Protein AF-A0A6J3M4E2-F1 (afdb_monomer_lite)

Secondary structure (DSSP, 8-state):
-------------------------------------HHHHHHHHHHHHHHHHHHHHHHHHHHHHHHHHHHHHHH-B-TTSPBPPTTS-HHHHHHHHHHHHHHHHHHHHHHHHHHHHHHHHHHHHHHHHHHHHTS-HHHHHHHTT--TT-

Structure (mmCIF, N/CA/C/O backbone):
data_AF-A0A6J3M4E2-F1
#
_entry.id   AF-A0A6J3M4E2-F1
#
loop_
_atom_site.group_PDB
_atom_site.id
_atom_site.type_symbol
_atom_site.label_atom_id
_atom_site.label_alt_id
_atom_site.label_comp_id
_atom_site.label_asym_id
_atom_site.label_entity_id
_atom_site.label_seq_id
_atom_site.pdbx_PDB_ins_code
_atom_site.Cartn_x
_atom_site.Cartn_y
_atom_site.Cartn_z
_atom_site.occupancy
_atom_site.B_iso_or_equiv
_atom_site.auth_seq_id
_atom_site.auth_comp_id
_atom_site.auth_asym_id
_atom_site.auth_atom_id
_atom_site.pdbx_PDB_model_num
ATOM 1 N N . MET A 1 1 ? -20.334 51.808 -8.026 1.00 41.56 1 MET A N 1
ATOM 2 C CA . MET A 1 1 ? -18.990 51.992 -7.444 1.00 41.56 1 MET A CA 1
ATOM 3 C C . MET A 1 1 ? -18.159 50.804 -7.913 1.00 41.56 1 MET A C 1
ATOM 5 O O . MET A 1 1 ? -18.433 49.706 -7.464 1.00 41.56 1 MET A O 1
ATOM 9 N N . LEU A 1 2 ? -17.269 51.063 -8.882 1.00 43.59 2 LEU A N 1
ATOM 10 C CA . LEU A 1 2 ? -16.216 50.220 -9.482 1.00 43.59 2 LEU A CA 1
ATOM 11 C C . LEU A 1 2 ? -16.585 48.868 -10.144 1.00 43.59 2 LEU A C 1
ATOM 13 O O . LEU A 1 2 ? -16.688 47.842 -9.484 1.00 43.59 2 LEU A O 1
ATOM 17 N N . ASP A 1 3 ? -16.610 48.880 -11.480 1.00 41.81 3 ASP A N 1
ATOM 18 C CA . ASP A 1 3 ? -16.122 47.797 -12.359 1.00 41.81 3 ASP A CA 1
ATOM 19 C C . ASP A 1 3 ? -14.574 47.899 -12.499 1.00 41.81 3 ASP A C 1
ATOM 21 O O . ASP A 1 3 ? -14.003 48.897 -12.045 1.00 41.81 3 ASP A O 1
ATOM 25 N N . PRO A 1 4 ? -13.863 47.080 -13.308 1.00 53.81 4 PRO A N 1
ATOM 26 C CA . PRO A 1 4 ? -13.865 45.622 -13.514 1.00 53.81 4 PRO A CA 1
ATOM 27 C C . PRO A 1 4 ? -12.416 45.049 -13.483 1.00 53.81 4 PRO A C 1
ATOM 29 O O . PRO A 1 4 ? -11.435 45.793 -13.505 1.00 53.81 4 PRO A O 1
ATOM 32 N N . LYS A 1 5 ? -12.223 43.721 -13.549 1.00 39.31 5 LYS A N 1
ATOM 33 C CA . LYS A 1 5 ? -10.955 43.163 -14.068 1.00 39.31 5 LYS A CA 1
ATOM 34 C C . LYS A 1 5 ? -11.198 42.109 -15.142 1.00 39.31 5 LYS A C 1
ATOM 36 O O . LYS A 1 5 ? -11.314 40.917 -14.891 1.00 39.31 5 LYS A O 1
ATOM 41 N N . THR A 1 6 ? -11.270 42.655 -16.346 1.00 45.47 6 THR A N 1
ATOM 42 C CA . THR A 1 6 ? -11.002 42.109 -17.673 1.00 45.47 6 THR A CA 1
ATOM 43 C C . THR A 1 6 ? -9.962 40.983 -17.701 1.00 45.47 6 THR A C 1
ATOM 45 O O . THR A 1 6 ? -8.826 41.165 -17.263 1.00 45.47 6 THR A O 1
ATOM 48 N N . ILE A 1 7 ? -10.329 39.861 -18.320 1.00 48.69 7 ILE A N 1
ATOM 49 C CA . ILE A 1 7 ? -9.411 38.870 -18.895 1.00 48.69 7 ILE A CA 1
ATOM 50 C C . ILE A 1 7 ? -9.559 39.000 -20.417 1.00 48.69 7 ILE A C 1
ATOM 52 O O . ILE A 1 7 ? -10.684 38.843 -20.897 1.00 48.69 7 ILE A O 1
ATOM 56 N N . PRO A 1 8 ? -8.505 39.296 -21.199 1.00 43.22 8 PRO A N 1
ATOM 57 C CA . PRO A 1 8 ? -8.625 39.315 -22.647 1.00 43.22 8 PRO A CA 1
ATOM 58 C C . PRO A 1 8 ? -8.382 37.933 -23.262 1.00 43.22 8 PRO A C 1
ATOM 60 O O . PRO A 1 8 ? -7.448 37.209 -22.916 1.00 43.22 8 PRO A O 1
ATOM 63 N N . GLN A 1 9 ? -9.258 37.630 -24.212 1.00 33.41 9 GLN A N 1
ATOM 64 C CA . GLN A 1 9 ? -9.251 36.533 -25.169 1.00 33.41 9 GLN A CA 1
ATOM 65 C C . GLN A 1 9 ? -8.242 36.790 -26.309 1.00 33.41 9 GLN A C 1
ATOM 67 O O . GLN A 1 9 ? -8.112 37.918 -26.765 1.00 33.41 9 GLN A O 1
ATOM 72 N N . ALA A 1 10 ? -7.602 35.704 -26.755 1.00 35.94 10 ALA A N 1
ATOM 73 C CA . ALA A 1 10 ? -7.262 35.267 -28.122 1.00 35.94 10 ALA A CA 1
ATOM 74 C C . ALA A 1 10 ? -6.898 36.243 -29.277 1.00 35.94 10 ALA A C 1
ATOM 76 O O . ALA A 1 10 ? -7.522 37.275 -29.492 1.00 35.94 10 ALA A O 1
ATOM 77 N N . SER A 1 11 ? -6.072 35.680 -30.181 1.00 36.16 11 SER A N 1
ATOM 78 C CA . SER A 1 11 ? -5.858 36.018 -31.611 1.00 36.16 11 SER A CA 1
ATOM 79 C C . SER A 1 11 ? -4.772 37.054 -31.917 1.00 36.16 11 SER A C 1
ATOM 81 O O . SER A 1 11 ? -4.525 37.936 -31.115 1.00 36.16 11 SER A O 1
ATOM 83 N N . GLN A 1 12 ? -4.100 37.101 -33.068 1.00 36.47 12 GLN A N 1
ATOM 84 C CA . GLN A 1 12 ? -3.796 36.227 -34.213 1.00 36.47 12 GLN A CA 1
ATOM 85 C C . GLN A 1 12 ? -2.656 36.955 -34.973 1.00 36.47 12 GLN A C 1
ATOM 87 O O . GLN A 1 12 ? -2.295 38.080 -34.637 1.00 36.47 12 GLN A O 1
ATOM 92 N N . ALA A 1 13 ? -2.081 36.300 -35.979 1.00 40.66 13 ALA A N 1
ATOM 93 C CA . ALA A 1 13 ? -0.975 36.756 -36.821 1.00 40.66 13 ALA A CA 1
ATOM 94 C C . ALA A 1 13 ? -1.187 38.102 -37.556 1.00 40.66 13 ALA A C 1
ATOM 96 O O . ALA A 1 13 ? -2.306 38.438 -37.932 1.00 40.66 13 ALA A O 1
ATOM 97 N N . THR A 1 14 ? -0.091 38.813 -37.870 1.00 35.53 14 THR A N 1
ATOM 98 C CA . THR A 1 14 ? 0.024 39.821 -38.960 1.00 35.53 14 THR A CA 1
ATOM 99 C C . THR A 1 14 ? 1.527 40.021 -39.260 1.00 35.53 14 THR A C 1
ATOM 101 O O . THR A 1 14 ? 2.269 40.447 -38.385 1.00 35.53 14 THR A O 1
ATOM 104 N N . THR A 1 15 ? 2.122 39.389 -40.278 1.00 34.84 15 THR A N 1
ATOM 105 C CA . THR A 1 15 ? 2.388 39.869 -41.659 1.00 34.84 15 THR A CA 1
ATOM 106 C C . THR A 1 15 ? 2.866 41.324 -41.833 1.00 34.84 15 THR A C 1
ATOM 108 O O . THR A 1 15 ? 2.083 42.251 -41.692 1.00 34.84 15 THR A O 1
ATOM 111 N N . ALA A 1 16 ? 4.138 41.441 -42.248 1.00 42.47 16 ALA A N 1
ATOM 112 C CA . ALA A 1 16 ? 4.734 42.293 -43.296 1.00 42.47 16 ALA A CA 1
ATOM 113 C C . ALA A 1 16 ? 4.442 43.812 -43.392 1.00 42.47 16 ALA A C 1
ATOM 115 O O . ALA A 1 16 ? 3.319 44.224 -43.648 1.00 42.47 16 ALA A O 1
ATOM 116 N N . SER A 1 17 ? 5.523 44.610 -43.388 1.00 36.16 17 SER A N 1
ATOM 117 C CA . SER A 1 17 ? 5.737 45.807 -44.237 1.00 36.16 17 SER A CA 1
ATOM 118 C C . SER A 1 17 ? 7.217 46.233 -44.092 1.00 36.16 17 SER A C 1
ATOM 120 O O . SER A 1 17 ? 7.650 46.521 -42.982 1.00 36.16 17 SER A O 1
ATOM 122 N N . ALA A 1 18 ? 8.115 45.955 -45.043 1.00 38.25 18 ALA A N 1
ATOM 123 C CA . ALA A 1 18 ? 8.397 46.693 -46.284 1.00 38.25 18 ALA A CA 1
ATOM 124 C C . ALA A 1 18 ? 9.014 48.091 -46.062 1.00 38.25 18 ALA A C 1
ATOM 126 O O . ALA A 1 18 ? 8.282 49.024 -45.760 1.00 38.25 18 ALA A O 1
ATOM 127 N N . THR A 1 19 ? 10.328 48.219 -46.315 1.00 37.00 19 THR A N 1
ATOM 128 C CA . THR A 1 19 ? 10.970 49.445 -46.834 1.00 37.00 19 THR A CA 1
ATOM 129 C C . THR A 1 19 ? 12.214 49.064 -47.650 1.00 37.00 19 THR A C 1
ATOM 131 O O . THR A 1 19 ? 13.228 48.643 -47.099 1.00 37.00 19 THR A O 1
ATOM 134 N N . GLU A 1 20 ? 12.111 49.217 -48.968 1.00 38.38 20 GLU A N 1
ATOM 135 C CA . GLU A 1 20 ? 13.214 49.365 -49.931 1.00 38.38 20 GLU A CA 1
ATOM 136 C C . GLU A 1 20 ? 13.564 50.869 -50.027 1.00 38.38 20 GLU A C 1
ATOM 138 O O . GLU A 1 20 ? 12.680 51.697 -49.779 1.00 38.38 20 GLU A O 1
ATOM 143 N N . PRO A 1 21 ? 14.810 51.263 -50.359 1.00 45.91 21 PRO A N 1
ATOM 144 C CA . PRO A 1 21 ? 15.039 51.757 -51.723 1.00 45.91 21 PRO A CA 1
ATOM 145 C C . PRO A 1 21 ? 16.414 51.399 -52.338 1.00 45.91 21 PRO A C 1
ATOM 147 O O . PRO A 1 21 ? 17.462 51.542 -51.716 1.00 45.91 21 PRO A O 1
ATOM 150 N N . GLN A 1 22 ? 16.341 50.970 -53.603 1.00 41.31 22 GLN A N 1
ATOM 151 C CA . GLN A 1 22 ? 17.253 51.106 -54.754 1.00 41.31 22 GLN A CA 1
ATOM 152 C C . GLN A 1 22 ? 18.619 51.817 -54.593 1.00 41.31 22 GLN A C 1
ATOM 154 O O . GLN A 1 22 ? 18.674 52.954 -54.135 1.00 41.31 22 GLN A O 1
ATOM 159 N N . ALA A 1 23 ? 19.675 51.254 -55.206 1.00 35.16 23 ALA A N 1
ATOM 160 C CA . ALA A 1 23 ? 20.325 51.803 -56.418 1.00 35.16 23 ALA A CA 1
ATOM 161 C C . ALA A 1 23 ? 21.538 50.958 -56.878 1.00 35.16 23 ALA A C 1
ATOM 163 O O . ALA A 1 23 ? 22.227 50.330 -56.081 1.00 35.16 23 ALA A O 1
ATOM 164 N N . ARG A 1 24 ? 21.741 50.947 -58.199 1.00 40.12 24 ARG A N 1
ATOM 165 C CA . ARG A 1 24 ? 22.729 50.212 -59.011 1.00 40.12 24 ARG A CA 1
ATOM 166 C C . ARG A 1 24 ? 24.132 50.839 -58.940 1.00 40.12 24 ARG A C 1
ATOM 168 O O . ARG A 1 24 ? 24.213 52.049 -58.776 1.00 40.12 24 ARG A O 1
ATOM 175 N N . ASP A 1 25 ? 25.200 50.059 -59.132 1.00 36.94 25 ASP A N 1
ATOM 176 C CA . ASP A 1 25 ? 25.996 50.042 -60.381 1.00 36.94 25 ASP A CA 1
ATOM 177 C C . ASP A 1 25 ? 27.273 49.184 -60.277 1.00 36.94 25 ASP A C 1
ATOM 179 O O . ASP A 1 25 ? 27.808 48.917 -59.202 1.00 36.94 25 ASP A O 1
ATOM 183 N N . ASP A 1 26 ? 27.690 48.732 -61.457 1.00 40.22 26 ASP A N 1
ATOM 184 C CA . ASP A 1 26 ? 28.793 47.846 -61.825 1.00 40.22 26 ASP A CA 1
ATOM 185 C C . ASP A 1 26 ? 30.185 48.220 -61.274 1.00 40.22 26 ASP A C 1
ATOM 187 O O . ASP A 1 26 ? 30.540 49.395 -61.276 1.00 40.22 26 ASP A O 1
ATOM 191 N N . ASN A 1 27 ? 31.040 47.224 -60.963 1.00 45.34 27 ASN A N 1
ATOM 192 C CA . ASN A 1 27 ? 32.381 47.126 -61.579 1.00 45.34 27 ASN A CA 1
ATOM 193 C C . ASN A 1 27 ? 33.150 45.817 -61.264 1.00 45.34 27 ASN A C 1
ATOM 195 O O . ASN A 1 27 ? 33.466 45.510 -60.119 1.00 45.34 27 ASN A O 1
ATOM 199 N N . VAL A 1 28 ? 33.462 45.097 -62.344 1.00 41.41 28 VAL A N 1
ATOM 200 C CA . VAL A 1 28 ? 34.683 44.348 -62.714 1.00 41.41 28 VAL A CA 1
ATOM 201 C C . VAL A 1 28 ? 35.643 43.817 -61.627 1.00 41.41 28 VAL A C 1
ATOM 203 O O . VAL A 1 28 ? 36.336 44.554 -60.937 1.00 41.41 28 VAL A O 1
ATOM 206 N N . ALA A 1 29 ? 35.753 42.482 -61.648 1.00 47.44 29 ALA A N 1
ATOM 207 C CA . ALA A 1 29 ? 36.927 41.612 -61.502 1.00 47.44 29 ALA A CA 1
ATOM 208 C C . ALA A 1 29 ? 38.189 42.134 -60.789 1.00 47.44 29 ALA A C 1
ATOM 210 O O . ALA A 1 29 ? 38.871 43.027 -61.281 1.00 47.44 29 ALA A O 1
ATOM 211 N N . SER A 1 30 ? 38.634 41.391 -59.772 1.00 39.12 30 SER A N 1
ATOM 212 C CA . SER A 1 30 ? 40.049 41.036 -59.596 1.00 39.12 30 SER A CA 1
ATOM 213 C C . SER A 1 30 ? 40.174 39.758 -58.767 1.00 39.12 30 SER A C 1
ATOM 215 O O . SER A 1 30 ? 39.674 39.658 -57.651 1.00 39.12 30 SER A O 1
ATOM 217 N N . ASP A 1 31 ? 40.849 38.795 -59.372 1.00 48.91 31 ASP A N 1
ATOM 218 C CA . ASP A 1 31 ? 41.469 37.603 -58.808 1.00 48.91 31 ASP A CA 1
ATOM 219 C C . ASP A 1 31 ? 42.137 37.845 -57.435 1.00 48.91 31 ASP A C 1
ATOM 221 O O . ASP A 1 31 ? 42.892 38.801 -57.267 1.00 48.91 31 ASP A O 1
ATOM 225 N N . THR A 1 32 ? 41.880 36.976 -56.453 1.00 51.47 32 THR A N 1
ATOM 226 C CA . THR A 1 32 ? 42.864 36.606 -55.418 1.00 51.47 32 THR A CA 1
ATOM 227 C C . THR A 1 32 ? 42.507 35.234 -54.824 1.00 51.47 32 THR A C 1
ATOM 229 O O . THR A 1 32 ? 41.376 35.028 -54.375 1.00 51.47 32 THR A O 1
ATOM 232 N N . PRO A 1 33 ? 43.451 34.276 -54.793 1.00 53.25 33 PRO A N 1
ATOM 233 C CA . PRO A 1 33 ? 43.210 32.939 -54.279 1.00 53.25 33 PRO A CA 1
ATOM 234 C C . PRO A 1 33 ? 43.370 32.872 -52.752 1.00 53.25 33 PRO A C 1
ATOM 236 O O . PRO A 1 33 ? 44.308 33.417 -52.182 1.00 53.25 33 PRO A O 1
ATOM 239 N N . VAL A 1 34 ? 42.442 32.134 -52.132 1.00 55.53 34 VAL A N 1
ATOM 240 C CA . VAL A 1 34 ? 42.622 31.195 -51.007 1.00 55.53 34 VAL A CA 1
ATOM 241 C C . VAL A 1 34 ? 43.547 31.629 -49.863 1.00 55.53 34 VAL A C 1
ATOM 243 O O . VAL A 1 34 ? 44.764 31.579 -50.006 1.00 55.53 34 VAL A O 1
ATOM 246 N N . SER A 1 35 ? 42.972 31.865 -48.671 1.00 52.78 35 SER A N 1
ATOM 247 C CA . SER A 1 35 ? 43.568 31.508 -47.360 1.00 52.78 35 SER A CA 1
ATOM 248 C C . SER A 1 35 ? 42.586 31.727 -46.191 1.00 52.78 35 SER A C 1
ATOM 250 O O . SER A 1 35 ? 42.821 32.557 -45.316 1.00 52.78 35 SER A O 1
ATOM 252 N N . HIS A 1 36 ? 41.469 30.992 -46.133 1.00 53.03 36 HIS A N 1
ATOM 253 C CA . HIS 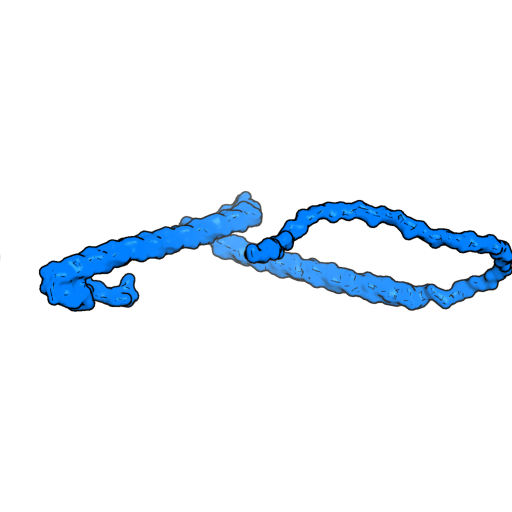A 1 36 ? 40.627 30.986 -44.924 1.00 53.03 36 HIS A CA 1
ATOM 254 C C . HIS A 1 36 ? 39.865 29.663 -44.730 1.00 53.03 36 HIS A C 1
ATOM 256 O O . HIS A 1 36 ? 38.644 29.642 -44.690 1.00 53.03 36 HIS A O 1
ATOM 262 N N . ASP A 1 37 ? 40.591 28.544 -44.610 1.00 54.50 37 ASP A N 1
ATOM 263 C CA . ASP A 1 37 ? 39.976 27.208 -44.431 1.00 54.50 37 ASP A CA 1
ATOM 264 C C . ASP A 1 37 ? 40.402 26.461 -43.151 1.00 54.50 37 ASP A C 1
ATOM 266 O O . ASP A 1 37 ? 39.868 25.409 -42.802 1.00 54.50 37 ASP A O 1
ATOM 270 N N . SER A 1 38 ? 41.350 27.001 -42.383 1.00 56.31 38 SER A N 1
ATOM 271 C CA . SER A 1 38 ? 41.918 26.297 -41.224 1.00 56.31 38 SER A CA 1
ATOM 272 C C . SER A 1 38 ? 41.127 26.476 -39.919 1.00 56.31 38 SER A C 1
ATOM 274 O O . SER A 1 38 ? 41.216 25.622 -39.037 1.00 56.31 38 SER A O 1
ATOM 276 N N . ASN A 1 39 ? 40.311 27.530 -39.779 1.00 55.97 39 ASN A N 1
ATOM 277 C CA . ASN A 1 39 ? 39.569 27.791 -38.533 1.00 55.97 39 ASN A CA 1
ATOM 278 C C . ASN A 1 39 ? 38.183 27.109 -38.500 1.00 55.97 39 ASN A C 1
ATOM 280 O O . ASN A 1 39 ? 37.753 26.585 -37.473 1.00 55.97 39 ASN A O 1
ATOM 284 N N . THR A 1 40 ? 37.507 27.034 -39.648 1.00 57.75 40 THR A N 1
ATOM 285 C CA . THR A 1 40 ? 36.241 26.304 -39.846 1.00 57.75 40 THR A CA 1
ATOM 286 C C . THR A 1 40 ? 36.434 24.791 -39.752 1.00 57.75 40 THR A C 1
ATOM 288 O O . THR A 1 40 ? 35.642 24.118 -39.091 1.00 57.75 40 THR A O 1
ATOM 291 N N . SER A 1 41 ? 37.521 24.257 -40.318 1.00 60.25 41 SER A N 1
ATOM 292 C CA . SER A 1 41 ? 37.867 22.831 -40.234 1.00 60.25 41 SER A CA 1
ATOM 293 C C . SER A 1 41 ? 38.086 22.359 -38.786 1.00 60.25 41 SER A C 1
ATOM 295 O O . SER A 1 41 ? 37.558 21.322 -38.375 1.00 60.25 41 SER A O 1
ATOM 297 N N . ASN A 1 42 ? 38.754 23.168 -37.954 1.00 62.69 42 ASN A N 1
ATOM 298 C CA . ASN A 1 42 ? 38.975 22.849 -36.539 1.00 62.69 42 ASN A CA 1
ATOM 299 C C . ASN A 1 42 ? 37.685 22.864 -35.705 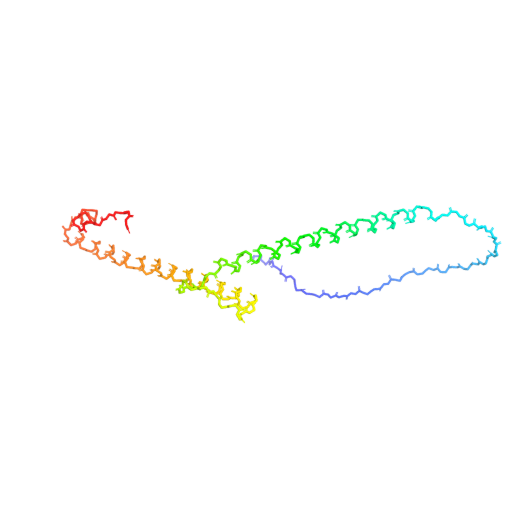1.00 62.69 42 ASN A C 1
ATOM 301 O O . ASN A 1 42 ? 37.491 21.989 -34.861 1.00 62.69 42 ASN A O 1
ATOM 305 N N . LEU A 1 43 ? 36.772 23.810 -35.950 1.00 62.81 43 LEU A N 1
ATOM 306 C CA . LEU A 1 43 ? 35.485 23.863 -35.248 1.00 62.81 43 LEU A CA 1
ATOM 307 C C . LEU A 1 43 ? 34.580 22.676 -35.625 1.00 62.81 43 LEU A C 1
ATOM 309 O O . LEU A 1 43 ? 33.910 22.099 -34.766 1.00 62.81 43 LEU A O 1
ATOM 313 N N . VAL A 1 44 ? 34.582 22.280 -36.902 1.00 71.06 44 VAL A N 1
ATOM 314 C CA . VAL A 1 44 ? 33.847 21.104 -37.397 1.00 71.06 44 VAL A CA 1
ATOM 315 C C . VAL A 1 44 ? 34.448 19.811 -36.831 1.00 71.06 44 VAL A C 1
ATOM 317 O O . VAL A 1 44 ? 33.707 18.935 -36.382 1.00 71.06 44 VAL A O 1
ATOM 320 N N . SER A 1 45 ? 35.775 19.715 -36.743 1.00 75.25 45 SER A N 1
ATOM 321 C CA . SER A 1 45 ? 36.476 18.589 -36.110 1.00 75.25 45 SER A CA 1
ATOM 322 C C . SER A 1 45 ? 36.193 18.493 -34.599 1.00 75.25 45 SER A C 1
ATOM 324 O O . SER A 1 45 ? 35.831 17.436 -34.084 1.00 75.25 45 SER A O 1
ATOM 326 N N . ALA A 1 46 ? 36.213 19.616 -33.874 1.00 79.50 46 ALA A N 1
ATOM 327 C CA . ALA A 1 46 ? 35.861 19.648 -32.452 1.00 79.50 46 ALA A CA 1
ATOM 328 C C . ALA A 1 46 ? 34.387 19.278 -32.204 1.00 79.50 46 ALA A C 1
ATOM 330 O O . ALA A 1 46 ? 34.063 18.555 -31.258 1.00 79.50 46 ALA A O 1
ATOM 331 N N . ARG A 1 47 ? 33.477 19.729 -33.078 1.00 80.56 47 ARG A N 1
ATOM 332 C CA . ARG A 1 47 ? 32.049 19.393 -33.007 1.00 80.56 47 ARG A CA 1
ATOM 333 C C . ARG A 1 47 ? 31.798 17.917 -33.302 1.00 80.56 47 ARG A C 1
ATOM 335 O O . ARG A 1 47 ? 30.995 17.302 -32.608 1.00 80.56 47 ARG A O 1
ATOM 342 N N . THR A 1 48 ? 32.483 17.336 -34.282 1.00 84.00 48 THR A N 1
ATOM 343 C CA . THR A 1 48 ? 32.374 15.900 -34.586 1.00 84.00 48 THR A CA 1
ATOM 344 C C . THR A 1 48 ? 32.958 15.043 -33.463 1.00 84.00 48 THR A C 1
ATOM 346 O O . THR A 1 48 ? 32.304 14.092 -33.043 1.00 84.00 48 THR A O 1
ATOM 349 N N . ALA A 1 49 ? 34.090 15.432 -32.868 1.00 83.25 49 ALA A N 1
ATOM 350 C CA . ALA A 1 49 ? 34.634 14.778 -31.676 1.00 83.25 49 ALA A CA 1
ATOM 351 C C . ALA A 1 49 ? 33.668 14.848 -30.476 1.00 83.25 49 ALA A C 1
ATOM 353 O O . ALA A 1 49 ? 33.432 13.849 -29.793 1.00 83.25 49 ALA A O 1
ATOM 354 N N . ALA A 1 50 ? 33.041 16.006 -30.243 1.00 85.06 50 ALA A N 1
ATOM 355 C CA . ALA A 1 50 ? 32.030 16.163 -29.199 1.00 85.06 50 ALA A CA 1
ATOM 356 C C . ALA A 1 50 ? 30.767 15.321 -29.468 1.00 85.06 50 ALA A C 1
ATOM 358 O O . ALA A 1 50 ? 30.189 14.765 -28.531 1.00 85.06 50 ALA A O 1
ATOM 359 N N . LEU A 1 51 ? 30.345 15.197 -30.731 1.00 84.88 51 LEU A N 1
ATOM 360 C CA . LEU A 1 51 ? 29.223 14.343 -31.132 1.00 84.88 51 LEU A CA 1
ATOM 361 C C . LEU A 1 51 ? 29.541 12.856 -30.947 1.00 84.88 51 LEU A C 1
ATOM 363 O O . LEU A 1 51 ? 28.705 12.134 -30.413 1.00 84.88 51 LEU A O 1
ATOM 367 N N . LEU A 1 52 ? 30.749 12.411 -31.302 1.00 88.12 52 LEU A N 1
ATOM 368 C CA . LEU A 1 52 ? 31.199 11.034 -31.073 1.00 88.12 52 LEU A CA 1
ATOM 369 C C . LEU A 1 52 ? 31.253 10.703 -29.580 1.00 88.12 52 LEU A C 1
ATOM 371 O O . LEU A 1 52 ? 30.773 9.650 -29.170 1.00 88.12 52 LEU A O 1
ATOM 375 N N . LYS A 1 53 ? 31.741 11.631 -28.748 1.00 89.88 53 LYS A N 1
ATOM 376 C CA . LYS A 1 53 ? 31.731 11.465 -27.289 1.00 89.88 53 LYS A CA 1
ATOM 377 C C . LYS A 1 53 ? 30.310 11.350 -26.734 1.00 89.88 53 LYS A C 1
ATOM 379 O O . LYS A 1 53 ? 30.053 10.503 -25.884 1.00 89.88 53 LYS A O 1
ATOM 384 N N . LYS A 1 54 ? 29.376 12.179 -27.214 1.00 89.38 54 LYS A N 1
ATOM 385 C CA . LYS A 1 54 ? 27.962 12.082 -26.819 1.00 89.38 54 LYS A CA 1
ATOM 386 C C . LYS A 1 54 ? 27.335 10.770 -27.276 1.00 89.38 54 LYS A C 1
ATOM 388 O O . LYS A 1 54 ? 26.615 10.163 -26.496 1.00 89.38 54 LYS A O 1
ATOM 393 N N . LYS A 1 55 ? 27.631 10.322 -28.498 1.00 91.94 55 LYS A N 1
A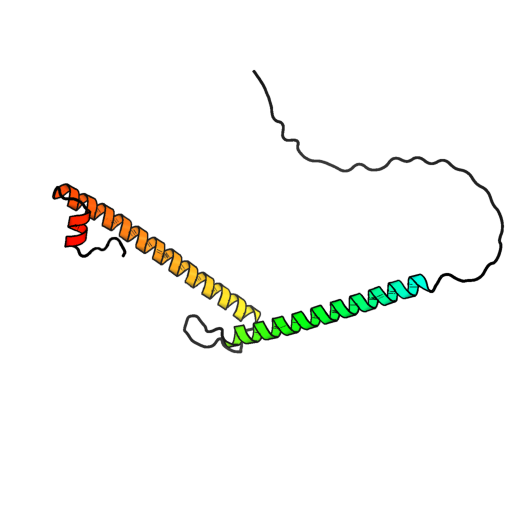TOM 394 C CA . LYS A 1 55 ? 27.164 9.034 -29.015 1.00 91.94 55 LYS A CA 1
ATOM 395 C C . LYS A 1 55 ? 27.649 7.882 -28.130 1.00 91.94 55 LYS A C 1
ATOM 397 O O . LYS A 1 55 ? 26.819 7.122 -27.651 1.00 91.94 55 LYS A O 1
ATOM 402 N N . ALA A 1 56 ? 28.944 7.840 -27.813 1.00 90.44 56 ALA A N 1
ATOM 403 C CA . ALA A 1 56 ? 29.512 6.831 -26.919 1.00 90.44 56 ALA A CA 1
ATOM 404 C C . ALA A 1 56 ? 28.879 6.866 -25.516 1.00 90.44 56 ALA A C 1
ATOM 406 O O . ALA A 1 56 ? 28.580 5.825 -24.942 1.00 90.44 56 ALA A O 1
ATOM 407 N N . MET A 1 57 ? 28.612 8.059 -24.972 1.00 91.12 57 MET A N 1
ATOM 408 C CA . MET A 1 57 ? 27.936 8.200 -23.677 1.00 91.12 57 MET A CA 1
ATOM 409 C C . MET A 1 57 ? 26.492 7.677 -23.711 1.00 91.12 57 MET A C 1
ATOM 411 O O . MET A 1 57 ? 26.034 7.082 -22.739 1.00 91.12 57 MET A O 1
ATOM 415 N N . VAL A 1 58 ? 25.761 7.911 -24.804 1.00 90.75 58 VAL A N 1
ATOM 416 C CA . VAL A 1 58 ? 24.393 7.396 -24.971 1.00 90.75 58 VAL A CA 1
ATOM 417 C C . VAL A 1 58 ? 24.407 5.877 -25.116 1.00 90.75 58 VAL A C 1
ATOM 419 O O . VAL A 1 58 ? 23.622 5.213 -24.452 1.00 90.75 58 VAL A O 1
ATOM 422 N N . GLU A 1 59 ? 25.321 5.328 -25.914 1.00 91.75 59 GLU A N 1
ATOM 423 C CA . GLU A 1 59 ? 25.490 3.877 -26.071 1.00 91.75 59 GLU A CA 1
ATOM 424 C C . GLU A 1 59 ? 25.844 3.206 -24.738 1.00 91.75 59 GLU A C 1
ATOM 426 O O . GLU A 1 59 ? 25.253 2.188 -24.388 1.00 91.75 59 GLU A O 1
ATOM 431 N N . GLN A 1 60 ? 26.727 3.819 -23.943 1.00 93.19 60 GLN A N 1
ATOM 432 C CA . GLN A 1 60 ? 27.055 3.326 -22.606 1.00 93.19 60 GLN A CA 1
ATOM 433 C C . GLN A 1 60 ? 25.832 3.335 -21.677 1.00 93.19 60 GLN A C 1
ATOM 435 O O . GLN A 1 60 ? 25.594 2.354 -20.978 1.00 93.19 60 GLN A O 1
ATOM 440 N N . LYS A 1 61 ? 25.032 4.409 -21.687 1.00 90.12 61 LYS A N 1
ATOM 441 C CA . LYS A 1 61 ? 23.804 4.482 -20.880 1.00 90.12 61 LYS A CA 1
ATOM 442 C C . LYS A 1 61 ? 22.749 3.469 -21.308 1.00 90.12 61 LYS A C 1
ATOM 444 O O . LYS A 1 61 ? 22.042 2.958 -20.449 1.00 90.12 61 LYS A O 1
ATOM 449 N N . LEU A 1 62 ? 22.625 3.196 -22.606 1.00 89.44 62 LEU A N 1
ATOM 450 C CA . LEU A 1 62 ? 21.712 2.166 -23.099 1.00 89.44 62 LEU A CA 1
ATOM 451 C C . LEU A 1 62 ? 22.127 0.788 -22.585 1.00 89.44 62 LEU A C 1
ATOM 453 O O . LEU A 1 62 ? 21.296 0.096 -22.011 1.00 89.44 62 LEU A O 1
ATOM 457 N N . ALA A 1 63 ? 23.411 0.440 -22.692 1.00 88.38 63 ALA A N 1
ATOM 458 C CA . ALA A 1 63 ? 23.915 -0.831 -22.179 1.00 88.38 63 ALA A CA 1
ATOM 459 C C . ALA A 1 63 ? 23.731 -0.968 -20.653 1.00 88.38 63 ALA A C 1
ATOM 461 O O . ALA A 1 63 ? 23.397 -2.043 -20.161 1.00 88.38 63 ALA A O 1
ATOM 462 N N . GLU A 1 64 ? 23.921 0.120 -19.900 1.00 90.50 64 GLU A N 1
ATOM 463 C CA . GLU A 1 64 ? 23.704 0.143 -18.448 1.00 90.50 64 GLU A CA 1
ATOM 464 C C . GLU A 1 64 ? 22.225 -0.054 -18.081 1.00 90.50 64 GLU A C 1
ATOM 466 O O . GLU A 1 64 ? 21.908 -0.904 -17.249 1.00 90.50 64 GLU A O 1
ATOM 471 N N . LEU A 1 65 ? 21.315 0.659 -18.754 1.00 82.81 65 LEU A N 1
ATOM 472 C CA . LEU A 1 65 ? 19.869 0.508 -18.562 1.00 82.81 65 LEU A CA 1
ATOM 473 C C . LEU A 1 65 ? 19.385 -0.897 -18.936 1.00 82.81 65 LEU A C 1
ATOM 475 O O . LEU A 1 65 ? 18.561 -1.465 -18.227 1.00 82.81 65 LEU A O 1
ATOM 479 N N . GLU A 1 66 ? 19.901 -1.478 -20.018 1.00 83.56 66 GLU A N 1
ATOM 480 C CA . GLU A 1 66 ? 19.568 -2.846 -20.429 1.00 83.56 66 GLU A CA 1
ATOM 481 C C . GLU A 1 66 ? 20.021 -3.882 -19.391 1.00 83.56 66 GLU A C 1
ATOM 483 O O . GLU A 1 66 ? 19.266 -4.804 -19.069 1.00 83.56 66 GLU A O 1
ATOM 488 N N . ALA A 1 67 ? 21.217 -3.714 -18.817 1.00 81.56 67 ALA A N 1
ATOM 489 C CA . ALA A 1 67 ? 21.719 -4.584 -17.755 1.00 81.56 67 ALA A CA 1
ATOM 490 C C . ALA A 1 67 ? 20.883 -4.468 -16.468 1.00 81.56 67 ALA A C 1
ATOM 492 O O . ALA A 1 67 ? 20.569 -5.481 -15.837 1.00 81.56 67 ALA A O 1
ATOM 493 N N . GLU A 1 68 ? 20.482 -3.249 -16.100 1.00 80.50 68 GLU A N 1
ATOM 494 C CA . GLU A 1 68 ? 19.608 -3.004 -14.951 1.00 80.50 68 GLU A CA 1
ATOM 495 C C . GLU A 1 68 ? 18.226 -3.650 -15.147 1.00 80.50 68 GLU A C 1
ATOM 497 O O . GLU A 1 68 ? 17.712 -4.321 -14.246 1.00 80.50 68 GLU A O 1
ATOM 502 N N . LEU A 1 69 ? 17.654 -3.524 -16.347 1.00 75.81 69 LEU A N 1
ATOM 503 C CA . LEU A 1 69 ? 16.361 -4.113 -16.697 1.00 75.81 69 LEU A CA 1
ATOM 504 C C . LEU A 1 69 ? 16.420 -5.649 -16.655 1.00 75.81 69 LEU A C 1
ATOM 506 O O . LEU A 1 69 ? 15.520 -6.287 -16.108 1.00 75.81 69 LEU A O 1
ATOM 510 N N . ALA A 1 70 ? 17.500 -6.255 -17.159 1.00 72.31 70 ALA A N 1
ATOM 511 C CA . ALA A 1 70 ? 17.699 -7.704 -17.113 1.00 72.31 70 ALA A CA 1
ATOM 512 C C . ALA A 1 70 ? 17.748 -8.245 -15.671 1.00 72.31 70 ALA A C 1
ATOM 514 O O . ALA A 1 70 ? 17.155 -9.287 -15.384 1.00 72.31 70 ALA A O 1
ATOM 515 N N . LEU A 1 71 ? 18.392 -7.518 -14.750 1.00 72.12 71 LEU A N 1
ATOM 516 C CA . LEU A 1 71 ? 18.436 -7.876 -13.330 1.00 72.12 71 LEU A CA 1
ATOM 517 C C . LEU A 1 71 ? 17.047 -7.767 -12.688 1.00 72.12 71 LEU A C 1
ATOM 519 O O . LEU A 1 71 ? 16.606 -8.693 -12.003 1.00 72.12 71 LEU A O 1
ATOM 523 N N . GLN A 1 72 ? 16.331 -6.665 -12.932 1.00 65.88 72 GLN A N 1
ATOM 524 C CA . GLN A 1 72 ? 14.983 -6.476 -12.388 1.00 65.88 72 GLN A CA 1
ATOM 525 C C . GLN A 1 72 ? 14.000 -7.533 -12.907 1.00 65.88 72 GLN A C 1
ATOM 527 O O . GLN A 1 72 ? 13.211 -8.062 -12.128 1.00 65.88 72 GLN A O 1
ATOM 532 N N . VAL A 1 73 ? 14.080 -7.903 -14.189 1.00 63.59 73 VAL A N 1
ATOM 533 C CA . VAL A 1 73 ? 13.247 -8.964 -14.777 1.00 63.59 73 VAL A CA 1
ATOM 534 C C . VAL A 1 73 ? 13.568 -10.335 -14.188 1.00 63.59 73 VAL A C 1
ATOM 536 O O . VAL A 1 73 ? 12.642 -11.111 -13.962 1.00 63.59 73 VAL A O 1
ATOM 539 N N . ALA A 1 74 ? 14.839 -10.636 -13.912 1.00 62.31 74 ALA A N 1
ATOM 540 C CA . ALA A 1 74 ? 15.223 -11.895 -13.273 1.00 62.31 74 ALA A CA 1
ATOM 541 C C . ALA A 1 74 ? 14.691 -12.007 -11.833 1.00 62.31 74 ALA A C 1
ATOM 543 O O . ALA A 1 74 ? 14.314 -13.089 -11.396 1.00 62.31 74 ALA A O 1
ATOM 544 N N . ASN A 1 75 ? 14.619 -10.893 -11.100 1.00 62.88 75 ASN A N 1
ATOM 545 C CA . ASN A 1 75 ? 14.117 -10.874 -9.722 1.00 62.88 75 ASN A CA 1
ATOM 546 C C . ASN A 1 75 ? 12.593 -10.703 -9.607 1.00 62.88 75 ASN A C 1
ATOM 548 O O . ASN A 1 75 ? 12.035 -10.912 -8.526 1.00 62.88 75 ASN A O 1
ATOM 552 N N . ALA A 1 76 ? 11.912 -10.315 -10.686 1.00 60.47 76 ALA A N 1
ATOM 553 C CA . ALA A 1 76 ? 10.476 -10.080 -10.680 1.00 60.47 76 ALA A CA 1
ATOM 554 C C . ALA A 1 76 ? 9.693 -11.406 -10.637 1.00 60.47 76 ALA A C 1
ATOM 556 O O . ALA A 1 76 ? 9.594 -12.142 -11.620 1.00 60.47 76 ALA A O 1
ATOM 557 N N . LYS A 1 77 ? 9.103 -11.691 -9.473 1.00 62.84 77 LYS A N 1
ATOM 558 C CA . LYS A 1 77 ? 8.173 -12.804 -9.243 1.00 62.84 77 LYS A CA 1
ATOM 559 C C . LYS A 1 77 ? 6.734 -12.341 -9.443 1.00 62.84 77 LYS A C 1
ATOM 561 O O . LYS A 1 77 ? 6.397 -11.187 -9.189 1.00 62.84 77 LYS A O 1
ATOM 566 N N . LEU A 1 78 ? 5.882 -13.259 -9.884 1.00 58.50 78 LEU A N 1
ATOM 567 C CA . LEU A 1 78 ? 4.435 -13.073 -9.920 1.00 58.50 78 LEU A CA 1
ATOM 568 C C . LEU A 1 78 ? 3.904 -12.841 -8.490 1.00 58.50 78 LEU A C 1
ATOM 570 O O . LEU A 1 78 ? 4.507 -13.333 -7.534 1.00 58.50 78 LEU A O 1
ATOM 574 N N . PRO A 1 79 ? 2.748 -12.174 -8.313 1.00 58.66 79 PRO A N 1
ATOM 575 C CA . PRO A 1 79 ? 2.110 -11.996 -7.004 1.00 58.66 79 PRO A CA 1
ATOM 576 C C . PRO A 1 79 ? 1.780 -13.330 -6.309 1.00 58.66 79 PRO A C 1
ATOM 578 O O . PRO A 1 79 ? 1.634 -13.379 -5.094 1.00 58.66 79 PRO A O 1
ATOM 581 N N . SER A 1 80 ? 1.724 -14.430 -7.066 1.00 57.56 80 SER A N 1
ATOM 582 C CA . SER A 1 80 ? 1.605 -15.809 -6.578 1.00 57.56 80 SER A CA 1
ATOM 583 C C . SER A 1 80 ? 2.924 -16.434 -6.085 1.00 57.56 80 SER A C 1
ATOM 585 O O . SER A 1 80 ? 2.934 -17.598 -5.692 1.00 57.56 80 SER A O 1
ATOM 587 N N . GLY A 1 81 ? 4.044 -15.703 -6.117 1.00 60.59 81 GLY A N 1
ATOM 588 C CA . GLY A 1 81 ? 5.372 -16.170 -5.698 1.00 60.59 81 GLY A CA 1
ATOM 589 C C . GLY A 1 81 ? 6.117 -17.028 -6.729 1.00 60.59 81 GLY A C 1
ATOM 590 O O . GLY A 1 81 ? 7.246 -17.439 -6.467 1.00 60.59 81 GLY A O 1
ATOM 591 N N . LEU A 1 82 ? 5.514 -17.286 -7.895 1.00 64.81 82 LEU A N 1
ATOM 592 C CA . LEU A 1 82 ? 6.126 -18.029 -9.002 1.00 64.81 82 LEU A CA 1
ATOM 593 C C . LEU A 1 82 ? 6.979 -17.127 -9.901 1.00 64.81 82 LEU A C 1
ATOM 595 O O . LEU A 1 82 ? 6.732 -15.928 -10.025 1.00 64.81 82 LEU A O 1
ATOM 599 N N . GLU A 1 83 ? 7.965 -17.720 -10.567 1.00 61.62 83 GLU A N 1
ATOM 600 C CA . GLU A 1 83 ? 8.770 -17.022 -11.571 1.00 61.62 83 GLU A CA 1
ATOM 601 C C . GLU A 1 83 ? 7.915 -16.658 -12.794 1.00 61.62 83 GLU A C 1
ATOM 603 O O . GLU A 1 83 ? 7.038 -17.425 -13.205 1.00 61.62 83 GLU A O 1
ATOM 608 N N . MET A 1 84 ? 8.158 -15.483 -13.386 1.00 63.78 84 MET A N 1
ATOM 609 C CA . MET A 1 84 ? 7.464 -15.097 -14.616 1.00 63.78 84 MET A CA 1
ATOM 610 C C . MET A 1 84 ? 7.896 -16.002 -15.780 1.00 63.78 84 MET A C 1
ATOM 612 O O . MET A 1 84 ? 9.098 -16.184 -15.992 1.00 63.78 84 MET A O 1
ATOM 616 N N . PRO A 1 85 ? 6.954 -16.539 -16.579 1.00 68.81 85 PRO A N 1
ATOM 617 C CA . PRO A 1 85 ? 7.293 -17.431 -17.677 1.00 68.81 85 PRO A CA 1
ATOM 618 C C . PRO A 1 85 ? 8.199 -16.728 -18.695 1.00 68.81 85 PRO A C 1
ATOM 620 O O . PRO A 1 85 ? 7.982 -15.579 -19.092 1.00 68.81 85 PRO A O 1
ATOM 623 N N . SER A 1 86 ? 9.227 -17.441 -19.153 1.00 66.12 86 SER A N 1
ATOM 624 C CA . SER A 1 86 ? 10.201 -16.963 -20.142 1.00 66.12 86 SER A CA 1
ATOM 625 C C . SER A 1 86 ? 9.597 -16.708 -21.530 1.00 66.12 86 SER A C 1
ATOM 627 O O . SER A 1 86 ? 10.261 -16.117 -22.374 1.00 66.12 86 SER A O 1
ATOM 629 N N . SER A 1 87 ? 8.336 -17.091 -21.754 1.00 72.94 87 SER A N 1
ATOM 630 C CA . SER A 1 87 ? 7.581 -16.832 -22.983 1.00 72.94 87 SER A CA 1
ATOM 631 C C . SER A 1 87 ? 7.001 -15.416 -23.088 1.00 72.94 87 SER A C 1
ATOM 633 O O . SER A 1 87 ? 6.515 -15.056 -24.156 1.00 72.94 87 SER A O 1
ATOM 635 N N . TRP A 1 88 ? 6.987 -14.628 -22.007 1.00 69.38 88 TRP A N 1
ATOM 636 C CA . TRP A 1 88 ? 6.501 -13.242 -22.044 1.00 69.38 88 TRP A CA 1
ATOM 637 C C . TRP A 1 88 ? 7.571 -12.278 -22.544 1.00 69.38 88 TRP A C 1
ATOM 639 O O . TRP A 1 88 ? 8.737 -12.375 -22.147 1.00 69.38 88 TRP A O 1
ATOM 649 N N . THR A 1 89 ? 7.159 -11.312 -23.369 1.00 79.38 89 THR A N 1
ATOM 650 C CA . THR A 1 89 ? 8.047 -10.224 -23.797 1.00 79.38 89 THR A CA 1
ATOM 651 C C . THR A 1 89 ? 8.370 -9.302 -22.621 1.00 79.38 89 THR A C 1
ATOM 653 O O . THR A 1 89 ? 7.648 -9.266 -21.618 1.00 79.38 89 THR A O 1
ATOM 656 N N . THR A 1 90 ? 9.466 -8.550 -22.725 1.00 73.38 90 THR A N 1
ATOM 657 C CA . THR A 1 90 ? 9.895 -7.601 -21.687 1.00 73.38 90 THR A CA 1
ATOM 658 C C . THR A 1 90 ? 8.783 -6.602 -21.357 1.00 73.38 90 THR A C 1
ATOM 660 O O . THR A 1 90 ? 8.512 -6.354 -20.187 1.00 73.38 90 THR A O 1
ATOM 663 N N . GLU A 1 91 ? 8.051 -6.121 -22.362 1.00 77.19 91 GLU A N 1
ATOM 664 C CA . GLU A 1 91 ? 6.942 -5.176 -22.199 1.00 77.19 91 GLU A CA 1
ATOM 665 C C . GLU A 1 91 ? 5.777 -5.778 -21.403 1.00 77.19 91 GLU A C 1
ATOM 667 O O . GLU A 1 91 ? 5.207 -5.114 -20.537 1.00 77.19 91 GLU A O 1
ATOM 672 N N . GLN A 1 92 ? 5.438 -7.047 -21.653 1.00 77.62 92 GLN A N 1
ATOM 673 C CA . GLN A 1 92 ? 4.377 -7.748 -20.922 1.00 77.62 92 GLN A CA 1
ATOM 674 C C . GLN A 1 92 ? 4.757 -7.961 -19.456 1.00 77.62 92 GLN A C 1
ATOM 676 O O . GLN A 1 92 ? 3.933 -7.757 -18.565 1.00 77.62 92 GLN A O 1
ATOM 681 N N . LYS A 1 93 ? 6.021 -8.315 -19.202 1.00 75.00 93 LYS A N 1
ATOM 682 C CA . LYS A 1 93 ? 6.565 -8.448 -17.847 1.00 75.00 93 LYS A CA 1
ATOM 683 C C . LYS A 1 93 ? 6.517 -7.118 -17.102 1.00 75.00 93 LYS A C 1
ATOM 685 O O . LYS A 1 93 ? 6.036 -7.079 -15.974 1.00 75.00 93 LYS A O 1
ATOM 690 N N . THR A 1 94 ? 6.951 -6.029 -17.734 1.00 77.06 94 THR A N 1
ATOM 691 C CA . THR A 1 94 ? 6.908 -4.695 -17.126 1.00 77.06 94 THR A CA 1
ATOM 692 C C . THR A 1 94 ? 5.477 -4.261 -16.825 1.00 77.06 94 THR A C 1
ATOM 694 O O . THR A 1 94 ? 5.212 -3.865 -15.694 1.00 77.06 94 THR A O 1
ATOM 697 N N . SER A 1 95 ? 4.539 -4.390 -17.774 1.00 81.94 95 SER A N 1
ATOM 698 C CA . SER A 1 95 ? 3.127 -4.048 -17.530 1.00 81.94 95 SER A CA 1
ATOM 699 C C . SER A 1 95 ? 2.573 -4.823 -16.340 1.00 81.94 95 SER A C 1
ATOM 701 O O . SER A 1 95 ? 2.029 -4.227 -15.419 1.00 81.94 95 SER A O 1
ATOM 703 N N . HIS A 1 96 ? 2.796 -6.137 -16.303 1.00 79.25 96 HIS A N 1
ATOM 704 C CA . HIS A 1 96 ? 2.292 -6.986 -15.233 1.00 79.25 96 HIS A CA 1
ATOM 705 C C . HIS A 1 96 ? 2.902 -6.652 -13.861 1.00 79.25 96 HIS A C 1
ATOM 707 O O . HIS A 1 96 ? 2.201 -6.677 -12.851 1.00 79.25 96 HIS A O 1
ATOM 713 N N . VAL A 1 97 ? 4.196 -6.320 -13.795 1.00 80.06 97 VAL A N 1
ATOM 714 C CA . VAL A 1 97 ? 4.839 -5.875 -12.545 1.00 80.06 97 VAL A CA 1
ATOM 715 C C . VAL A 1 97 ? 4.217 -4.568 -12.053 1.00 80.06 97 VAL A C 1
ATOM 717 O O . VAL A 1 97 ? 3.909 -4.450 -10.867 1.00 80.06 97 VAL A O 1
ATOM 720 N N . ILE A 1 98 ? 3.984 -3.609 -12.952 1.00 84.88 98 ILE A N 1
ATOM 721 C CA . ILE A 1 98 ? 3.340 -2.335 -12.611 1.00 84.88 98 ILE A CA 1
ATOM 722 C C . ILE A 1 98 ? 1.893 -2.557 -12.160 1.00 84.88 98 ILE A C 1
ATOM 724 O O . ILE A 1 98 ? 1.477 -2.009 -11.140 1.00 84.88 98 ILE A O 1
ATOM 728 N N . ASP A 1 99 ? 1.140 -3.398 -12.864 1.00 86.06 99 ASP A N 1
ATOM 729 C CA . ASP A 1 99 ? -0.241 -3.729 -12.515 1.00 86.06 99 ASP A CA 1
ATOM 730 C C . ASP A 1 99 ? -0.323 -4.428 -11.155 1.00 86.06 99 ASP A C 1
ATOM 732 O O . ASP A 1 99 ? -1.150 -4.062 -10.318 1.00 86.06 99 ASP A O 1
ATOM 736 N N . SER A 1 100 ? 0.586 -5.370 -10.888 1.00 83.75 100 SER A N 1
ATOM 737 C CA . SER A 1 100 ? 0.689 -6.047 -9.595 1.00 83.75 100 SER A CA 1
ATOM 738 C C . SER A 1 100 ? 1.060 -5.081 -8.471 1.00 83.75 100 SER A C 1
ATOM 740 O O . SER A 1 100 ? 0.478 -5.161 -7.392 1.00 83.75 100 SER A O 1
ATOM 742 N N . ALA A 1 101 ? 2.003 -4.163 -8.695 1.00 84.38 101 ALA A N 1
ATOM 743 C CA . ALA A 1 101 ? 2.370 -3.156 -7.702 1.00 84.38 101 ALA A CA 1
ATOM 744 C C . ALA A 1 101 ? 1.189 -2.220 -7.398 1.00 84.38 101 ALA A C 1
ATOM 746 O O . ALA A 1 101 ? 0.889 -1.948 -6.235 1.00 84.38 101 ALA A O 1
ATOM 747 N N . ASN A 1 102 ? 0.470 -1.784 -8.436 1.00 89.06 102 ASN A N 1
ATOM 748 C CA . ASN A 1 102 ? -0.726 -0.957 -8.298 1.00 89.06 102 ASN A CA 1
ATOM 749 C C . ASN A 1 102 ? -1.854 -1.684 -7.555 1.00 89.06 102 ASN A C 1
ATOM 751 O O . ASN A 1 102 ? -2.554 -1.054 -6.764 1.00 89.06 102 ASN A O 1
ATOM 755 N N . ALA A 1 103 ? -2.038 -2.986 -7.793 1.00 89.44 103 ALA A N 1
ATOM 756 C CA . ALA A 1 103 ? -3.006 -3.801 -7.063 1.00 89.44 103 ALA A CA 1
ATOM 757 C C . ALA A 1 103 ? -2.668 -3.851 -5.565 1.00 89.44 103 ALA A C 1
ATOM 759 O O . ALA A 1 103 ? -3.506 -3.490 -4.746 1.00 89.44 103 ALA A O 1
ATOM 760 N N . THR A 1 104 ? -1.415 -4.148 -5.207 1.00 89.94 104 THR A N 1
ATOM 761 C CA . THR A 1 104 ? -0.967 -4.168 -3.803 1.00 89.94 104 THR A CA 1
ATOM 762 C C . THR A 1 104 ? -1.167 -2.822 -3.102 1.00 89.94 104 THR A C 1
ATOM 764 O O . THR A 1 104 ? -1.593 -2.772 -1.948 1.00 89.94 104 THR A O 1
ATOM 767 N N . VAL A 1 105 ? -0.881 -1.709 -3.786 1.00 91.50 105 VAL A N 1
ATOM 768 C CA . VAL A 1 105 ? -1.103 -0.365 -3.229 1.00 91.50 105 VAL A CA 1
ATOM 769 C C . VAL A 1 105 ? -2.591 -0.113 -2.985 1.00 91.50 105 VAL A C 1
ATOM 771 O O . VAL A 1 105 ? -2.952 0.401 -1.927 1.00 91.50 105 VAL A O 1
ATOM 774 N N . LYS A 1 106 ? -3.463 -0.495 -3.925 1.00 93.56 106 LYS A N 1
ATOM 775 C CA . LYS A 1 106 ? -4.919 -0.367 -3.762 1.00 93.56 106 LYS A CA 1
ATOM 776 C C . LYS A 1 106 ? -5.432 -1.196 -2.590 1.00 93.56 106 LYS A C 1
ATOM 778 O O . LYS A 1 106 ? -6.176 -0.657 -1.776 1.00 93.56 106 LYS A O 1
ATOM 783 N N . ASP A 1 107 ? -4.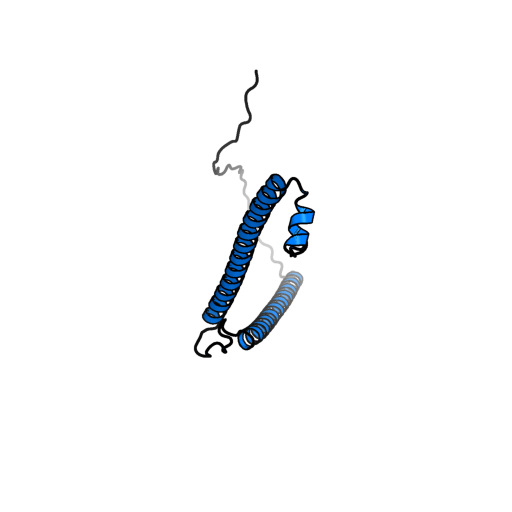982 -2.440 -2.463 1.00 93.44 107 ASP A N 1
ATOM 784 C CA . ASP A 1 107 ? -5.371 -3.322 -1.359 1.00 93.44 107 ASP A CA 1
ATOM 785 C C . ASP A 1 107 ? -4.965 -2.724 -0.005 1.00 93.44 107 ASP A C 1
ATOM 787 O O . ASP A 1 107 ? -5.744 -2.733 0.949 1.00 93.44 107 ASP A O 1
ATOM 791 N N . HIS A 1 108 ? -3.767 -2.136 0.083 1.00 94.44 108 HIS A N 1
ATOM 792 C CA . HIS A 1 108 ? -3.313 -1.477 1.307 1.00 94.44 108 HIS A CA 1
ATOM 793 C C . HIS A 1 108 ? -4.130 -0.219 1.639 1.00 94.44 108 HIS A C 1
ATOM 795 O O . HIS A 1 108 ? -4.488 -0.003 2.798 1.00 94.44 108 HIS A O 1
ATOM 801 N N . ILE A 1 109 ? -4.467 0.591 0.629 1.00 93.06 109 ILE A N 1
ATOM 802 C CA . ILE A 1 109 ? -5.340 1.764 0.785 1.00 93.06 109 ILE A CA 1
ATOM 803 C C . ILE A 1 109 ? -6.728 1.335 1.278 1.00 93.06 109 ILE A C 1
ATOM 805 O O . ILE A 1 109 ? -7.259 1.927 2.218 1.00 93.06 109 ILE A O 1
ATOM 809 N N . GLU A 1 110 ? -7.308 0.287 0.692 1.00 94.88 110 GLU A N 1
ATOM 810 C CA . GLU A 1 110 ? -8.604 -0.240 1.117 1.00 94.88 110 GLU A CA 1
ATOM 811 C C . GLU A 1 110 ? -8.551 -0.767 2.555 1.00 94.88 110 GLU A C 1
ATOM 813 O O . GLU A 1 110 ? -9.451 -0.483 3.348 1.00 94.88 110 GLU A O 1
ATOM 818 N N . LEU A 1 111 ? -7.484 -1.484 2.920 1.00 95.19 111 LEU A N 1
ATOM 819 C CA . LEU A 1 111 ? -7.306 -2.000 4.273 1.00 95.19 111 LEU A CA 1
ATOM 820 C C . LEU A 1 111 ? -7.210 -0.870 5.305 1.00 95.19 111 LEU A C 1
ATOM 822 O O . LEU A 1 111 ? -7.860 -0.951 6.346 1.00 95.19 111 LEU A O 1
ATOM 826 N N . LEU A 1 112 ? -6.469 0.201 5.004 1.00 95.38 112 LEU A N 1
ATOM 827 C CA . LEU A 1 112 ? -6.389 1.390 5.858 1.00 95.38 112 LEU A CA 1
ATOM 828 C C . LEU A 1 112 ? -7.748 2.080 6.005 1.00 95.38 112 LEU A C 1
ATOM 830 O O . LEU A 1 112 ? -8.143 2.426 7.118 1.00 95.38 112 LEU A O 1
ATOM 834 N N . HIS A 1 113 ? -8.491 2.253 4.909 1.00 95.81 113 HIS A N 1
ATOM 835 C CA . HIS A 1 113 ? -9.831 2.837 4.970 1.00 95.81 113 HIS A CA 1
ATOM 836 C C . HIS A 1 113 ? -10.799 1.975 5.778 1.00 95.81 113 HIS A C 1
ATOM 838 O O . HIS A 1 113 ? -11.545 2.506 6.598 1.00 95.81 113 HIS A O 1
ATOM 844 N N . ARG A 1 114 ? -10.769 0.652 5.586 1.00 95.00 114 ARG A N 1
ATOM 845 C CA . ARG A 1 114 ? -11.599 -0.289 6.342 1.00 95.00 114 ARG A CA 1
ATOM 846 C C . ARG A 1 114 ? -11.251 -0.264 7.827 1.00 95.00 114 ARG A C 1
ATOM 848 O O . ARG A 1 114 ? -12.161 -0.215 8.649 1.00 95.00 114 ARG A O 1
ATOM 855 N N . TYR A 1 115 ? -9.964 -0.272 8.167 1.00 94.94 115 TYR A N 1
ATOM 856 C CA . TYR A 1 115 ? -9.508 -0.179 9.551 1.00 94.94 115 TYR A CA 1
ATOM 857 C C . TYR A 1 115 ? -9.971 1.131 10.199 1.00 94.94 115 TYR A C 1
ATOM 859 O O . TYR A 1 115 ? -10.605 1.084 11.250 1.00 94.94 115 TYR A O 1
ATOM 867 N N . ASN A 1 116 ? -9.752 2.279 9.548 1.00 93.31 116 ASN A N 1
ATOM 868 C CA . ASN A 1 116 ? -10.182 3.574 10.080 1.00 93.31 116 ASN A CA 1
ATOM 869 C C . ASN A 1 116 ? -11.702 3.626 10.261 1.00 93.31 116 ASN A C 1
ATOM 871 O O . ASN A 1 116 ? -12.175 4.030 11.315 1.00 93.31 116 ASN A O 1
ATOM 875 N N . ALA A 1 117 ? -12.473 3.129 9.288 1.00 93.88 117 ALA A N 1
ATOM 876 C CA . ALA A 1 117 ? -13.928 3.084 9.395 1.00 93.88 117 ALA A CA 1
ATOM 877 C C . ALA A 1 117 ? -14.397 2.254 10.603 1.00 93.88 117 ALA A C 1
ATOM 879 O O . ALA A 1 117 ? -15.264 2.693 11.355 1.00 93.88 117 ALA A O 1
ATOM 880 N N . ILE A 1 118 ? -13.816 1.067 10.817 1.00 92.62 118 ILE A N 1
ATOM 881 C CA . ILE A 1 118 ? -14.158 0.215 11.966 1.00 92.62 118 ILE A CA 1
ATOM 882 C C . ILE A 1 118 ? -13.722 0.875 13.277 1.00 92.62 118 ILE A C 1
ATOM 884 O O . ILE A 1 118 ? -14.484 0.862 14.244 1.00 92.62 118 ILE A O 1
ATOM 888 N N . LYS A 1 119 ? -12.531 1.479 13.312 1.00 91.50 119 LYS A N 1
ATOM 889 C CA . LYS A 1 119 ? -12.009 2.188 14.482 1.00 91.50 119 LYS A CA 1
ATOM 890 C C . LYS A 1 119 ? -12.892 3.369 14.876 1.00 91.50 119 LYS A C 1
ATOM 892 O O . LYS A 1 119 ? -13.232 3.492 16.049 1.00 91.50 119 LYS A O 1
ATOM 897 N N . ASP A 1 120 ? -13.315 4.185 13.917 1.00 92.25 120 ASP A N 1
ATOM 898 C CA . ASP A 1 120 ? -14.172 5.349 14.159 1.00 92.25 120 ASP A CA 1
ATOM 899 C C . ASP A 1 120 ? -15.556 4.930 14.673 1.00 92.25 120 ASP A C 1
ATOM 901 O O . ASP A 1 120 ? -16.068 5.506 15.636 1.00 92.25 120 ASP A O 1
ATOM 905 N N . ILE A 1 121 ? -16.142 3.875 14.092 1.00 93.62 121 ILE A N 1
ATOM 906 C CA . ILE A 1 121 ? -17.403 3.295 14.578 1.00 93.62 121 ILE A CA 1
ATOM 907 C C . ILE A 1 121 ? -17.224 2.745 15.999 1.00 93.62 121 ILE A C 1
ATOM 909 O O . ILE A 1 121 ? -18.046 3.019 16.873 1.00 93.62 121 ILE A O 1
ATOM 913 N N . GLY A 1 122 ? -16.147 1.997 16.249 1.00 91.44 122 GLY A N 1
ATOM 914 C CA . GLY A 1 122 ? -15.843 1.414 17.554 1.00 91.44 122 GLY A CA 1
ATOM 915 C C . GLY A 1 122 ? -15.656 2.475 18.637 1.00 91.44 122 GLY A C 1
ATOM 916 O O . GLY A 1 122 ? -16.271 2.382 19.696 1.00 91.44 122 GLY A O 1
ATOM 917 N N . LEU A 1 123 ? -14.884 3.525 18.354 1.00 90.44 123 LEU A N 1
ATOM 918 C CA . LEU A 1 123 ? -14.692 4.661 19.258 1.00 90.44 123 LEU A CA 1
ATOM 919 C C . LEU A 1 123 ? -15.995 5.430 19.499 1.00 90.44 123 LEU A C 1
ATOM 921 O O . LEU A 1 123 ? -16.258 5.822 20.637 1.00 90.44 123 LEU A O 1
ATOM 925 N N . GLY A 1 124 ? -16.827 5.610 18.469 1.00 92.38 124 GLY A N 1
ATOM 926 C CA . GLY A 1 124 ? -18.148 6.225 18.603 1.00 92.38 124 GLY A CA 1
ATOM 927 C C . GLY A 1 124 ? -19.070 5.431 19.533 1.00 92.38 124 GLY A C 1
ATOM 928 O O . GLY A 1 124 ? -19.649 5.994 20.462 1.00 92.38 124 GLY A O 1
ATOM 929 N N . LEU A 1 125 ? -19.153 4.109 19.343 1.00 92.69 125 LEU A N 1
ATOM 930 C CA . LEU A 1 125 ? -19.926 3.216 20.214 1.00 92.69 125 LEU A CA 1
ATOM 931 C C . LEU A 1 125 ? -19.373 3.194 21.644 1.00 92.69 125 LEU A C 1
ATOM 933 O O . LEU A 1 125 ? -20.140 3.261 22.603 1.00 92.69 125 LEU A O 1
ATOM 937 N N . LEU A 1 126 ? -18.048 3.160 21.795 1.00 91.12 126 LEU A N 1
ATOM 938 C CA . LEU A 1 126 ? -17.382 3.217 23.094 1.00 91.12 126 LEU A CA 1
ATOM 939 C C . LEU A 1 126 ? -17.701 4.524 23.834 1.00 91.12 126 LEU A C 1
ATOM 941 O O . LEU A 1 126 ? -17.919 4.506 25.044 1.00 91.12 126 LEU A O 1
ATOM 945 N N . GLY A 1 127 ? -17.774 5.648 23.114 1.00 91.19 127 GLY A N 1
ATOM 946 C CA . GLY A 1 127 ? -18.198 6.938 23.658 1.00 91.19 127 GLY A CA 1
ATOM 947 C C . GLY A 1 127 ? -19.622 6.898 24.219 1.00 91.19 127 GLY A C 1
ATOM 948 O O . GLY A 1 127 ? -19.840 7.341 25.345 1.00 91.19 127 GLY A O 1
ATOM 949 N N . LEU A 1 128 ? -20.564 6.287 23.492 1.00 92.50 128 LEU A N 1
ATOM 950 C CA . LEU A 1 128 ? -21.949 6.119 23.954 1.00 92.50 128 LEU A CA 1
ATOM 951 C C . LEU A 1 128 ? -22.042 5.230 25.204 1.00 92.50 128 LEU A C 1
ATOM 953 O O . LEU A 1 128 ? -22.786 5.537 26.133 1.00 92.50 128 LEU A O 1
ATOM 957 N N . VAL A 1 129 ? -21.268 4.142 25.262 1.00 90.69 129 VAL A N 1
ATOM 958 C CA . VAL A 1 129 ? -21.214 3.265 26.446 1.00 90.69 129 VAL A CA 1
ATOM 959 C C . VAL A 1 129 ? -20.616 3.999 27.649 1.00 90.69 129 VAL A C 1
ATOM 961 O O . VAL A 1 129 ? -21.119 3.870 28.766 1.00 90.69 129 VAL A O 1
ATOM 964 N N . ALA A 1 130 ? -19.564 4.790 27.431 1.00 92.56 130 ALA A N 1
ATOM 965 C CA . ALA A 1 130 ? -18.938 5.592 28.477 1.00 92.56 130 ALA A CA 1
ATOM 966 C C . ALA A 1 130 ? -19.897 6.655 29.035 1.00 92.56 130 ALA A C 1
ATOM 968 O O . ALA A 1 130 ? -19.981 6.817 30.253 1.00 92.56 130 ALA A O 1
ATOM 969 N N . GLU A 1 131 ? -20.676 7.307 28.167 1.00 89.62 131 GLU A N 1
ATOM 970 C CA . GLU A 1 131 ? -21.716 8.263 28.556 1.00 89.62 131 GLU A CA 1
ATOM 971 C C . GLU A 1 131 ? -22.816 7.598 29.395 1.00 89.62 131 GLU A C 1
ATOM 973 O O . GLU A 1 131 ? -23.144 8.095 30.472 1.00 89.62 131 GLU A O 1
ATOM 978 N N . GLN A 1 132 ? -23.322 6.432 28.974 1.00 92.06 132 GLN A N 1
ATOM 979 C CA . GLN A 1 132 ? -24.329 5.679 29.737 1.00 92.06 132 GLN A CA 1
ATOM 980 C C . GLN A 1 132 ? -23.836 5.259 31.127 1.00 92.06 132 GLN A C 1
ATOM 982 O O . GLN A 1 132 ? -24.607 5.259 32.086 1.00 92.06 132 GLN A O 1
ATOM 987 N N . ARG A 1 133 ? -22.554 4.898 31.246 1.00 89.75 133 ARG A N 1
ATOM 988 C CA . ARG A 1 133 ? -21.924 4.531 32.523 1.00 89.75 133 ARG A CA 1
ATOM 989 C C . ARG A 1 133 ? -21.484 5.749 33.349 1.00 89.75 133 ARG A C 1
ATOM 991 O O . A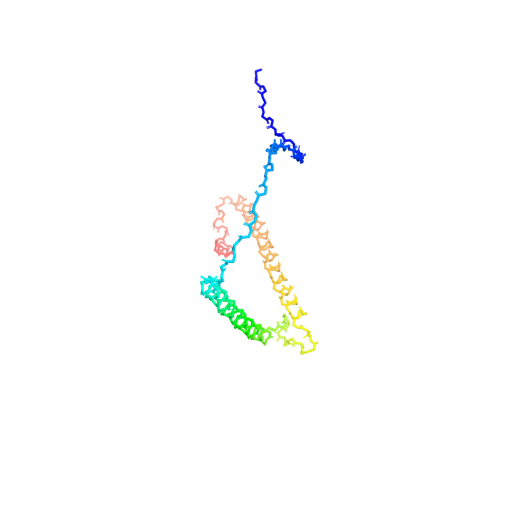RG A 1 133 ? -21.122 5.581 34.510 1.00 89.75 133 ARG A O 1
ATOM 998 N N . GLY A 1 134 ? -21.492 6.956 32.779 1.00 89.12 134 GLY A N 1
ATOM 999 C CA . GLY A 1 134 ? -21.024 8.179 33.437 1.00 89.12 134 GLY A CA 1
ATOM 1000 C C . GLY A 1 134 ? -19.517 8.201 33.724 1.00 89.12 134 GLY A C 1
ATOM 1001 O O . GLY A 1 134 ? -19.067 8.932 34.606 1.00 89.12 134 GLY A O 1
ATOM 1002 N N . VAL A 1 135 ? -18.728 7.394 33.010 1.00 89.56 135 VAL A N 1
ATOM 1003 C CA . VAL A 1 135 ? -17.269 7.289 33.182 1.00 89.56 135 VAL A CA 1
ATOM 1004 C C . VAL A 1 135 ? -16.539 7.862 31.972 1.00 89.56 135 VAL A C 1
ATOM 1006 O O . VAL A 1 135 ? -17.099 8.030 30.892 1.00 89.56 135 VAL A O 1
ATOM 1009 N N . ARG A 1 136 ? -15.253 8.185 32.133 1.00 86.75 136 ARG A N 1
ATOM 1010 C CA . ARG A 1 136 ? -14.437 8.665 31.010 1.00 86.75 136 ARG A CA 1
ATOM 1011 C C . ARG A 1 136 ? -14.202 7.533 30.012 1.00 86.75 136 ARG A C 1
ATOM 1013 O O . ARG A 1 136 ? -13.882 6.421 30.423 1.00 86.75 136 ARG A O 1
ATOM 1020 N N . GLN A 1 137 ? -14.244 7.855 28.718 1.00 84.62 137 GLN A N 1
ATOM 1021 C CA . GLN A 1 137 ? -13.986 6.901 27.631 1.00 84.62 137 GLN A CA 1
ATOM 1022 C C . GLN A 1 137 ? -12.666 6.136 27.819 1.00 84.62 137 GLN A C 1
ATOM 1024 O O . GLN A 1 137 ? -12.628 4.941 27.566 1.00 84.62 137 GLN A O 1
ATOM 1029 N N . ALA A 1 138 ? -11.621 6.788 28.342 1.00 85.31 138 ALA A N 1
ATOM 1030 C CA . ALA A 1 138 ? -10.327 6.158 28.614 1.00 85.31 138 ALA A CA 1
ATOM 1031 C C . ALA A 1 138 ? -10.401 4.966 29.590 1.00 85.31 138 ALA A C 1
ATOM 1033 O O . ALA A 1 138 ? -9.683 3.996 29.401 1.00 85.31 138 ALA A O 1
ATOM 1034 N N . ILE A 1 139 ? -11.285 5.020 30.592 1.00 84.06 139 ILE A N 1
ATOM 1035 C CA . ILE A 1 139 ? -11.449 3.942 31.583 1.00 84.06 139 ILE A CA 1
ATOM 1036 C C . ILE A 1 139 ? -12.171 2.746 30.959 1.00 84.06 139 ILE A C 1
ATOM 1038 O O . ILE A 1 139 ? -11.813 1.602 31.202 1.00 84.06 139 ILE A O 1
ATOM 1042 N N . VAL A 1 140 ? -13.168 3.013 30.113 1.00 85.94 140 VAL A N 1
ATOM 1043 C CA . VAL A 1 140 ? -13.877 1.959 29.375 1.00 85.94 140 VAL A CA 1
ATOM 1044 C C . VAL A 1 140 ? -12.944 1.326 28.344 1.00 85.94 140 VAL A C 1
ATOM 1046 O O . VAL A 1 140 ? -12.949 0.120 28.163 1.00 85.94 140 VAL A O 1
ATOM 1049 N N . MET A 1 141 ? -12.098 2.126 27.697 1.00 85.88 141 MET A N 1
ATOM 1050 C CA . MET A 1 141 ? -11.086 1.640 26.762 1.00 85.88 141 MET A CA 1
ATOM 1051 C C . MET A 1 141 ? -10.094 0.684 27.450 1.00 85.88 141 MET A C 1
ATOM 1053 O O . MET A 1 141 ? -9.814 -0.378 26.908 1.00 85.88 141 MET A O 1
ATOM 1057 N N . GLU A 1 142 ? -9.649 1.012 28.669 1.00 86.31 142 GLU A N 1
ATOM 1058 C CA . GLU A 1 142 ? -8.806 0.145 29.509 1.00 86.31 142 GLU A CA 1
ATOM 1059 C C . GLU A 1 142 ? -9.529 -1.145 29.942 1.00 86.31 142 GLU A C 1
ATOM 1061 O O . GLU A 1 142 ? -8.930 -2.213 29.917 1.00 86.31 142 GLU A O 1
ATOM 1066 N N . GLU A 1 143 ? -10.827 -1.082 30.264 1.00 85.62 143 GLU A N 1
ATOM 1067 C CA . GLU A 1 143 ? -11.651 -2.259 30.608 1.00 85.62 143 GLU A CA 1
ATOM 1068 C C . GLU A 1 143 ? -11.789 -3.255 29.443 1.00 85.62 143 GLU A C 1
ATOM 1070 O O . GLU A 1 143 ? -11.916 -4.457 29.669 1.00 85.62 143 GLU A O 1
ATOM 1075 N N . PHE A 1 144 ? -11.766 -2.762 28.202 1.00 85.06 144 PHE A N 1
ATOM 1076 C CA . PHE A 1 144 ? -11.832 -3.582 26.988 1.00 85.06 144 PHE A CA 1
ATOM 1077 C C . PHE A 1 144 ? -10.451 -3.891 26.385 1.00 85.06 144 PHE A C 1
ATOM 1079 O O . PHE A 1 144 ? -10.389 -4.328 25.235 1.00 85.06 144 PHE A O 1
ATOM 1086 N N . ASP A 1 145 ? -9.359 -3.653 27.125 1.00 84.44 145 ASP A N 1
ATOM 1087 C CA . ASP A 1 145 ? -7.970 -3.845 26.673 1.00 84.44 145 ASP A CA 1
ATOM 1088 C C . ASP A 1 145 ? -7.639 -3.111 25.356 1.00 84.44 145 ASP A C 1
ATOM 1090 O O . ASP A 1 145 ? -6.741 -3.489 24.601 1.00 84.44 145 ASP A O 1
ATOM 1094 N N . LEU A 1 146 ? -8.366 -2.031 25.059 1.00 80.75 146 LEU A N 1
ATOM 1095 C CA . LEU A 1 146 ? -8.127 -1.194 23.894 1.00 80.75 146 LEU A CA 1
ATOM 1096 C C . LEU A 1 146 ? -7.007 -0.206 24.236 1.00 80.75 146 LEU A C 1
ATOM 109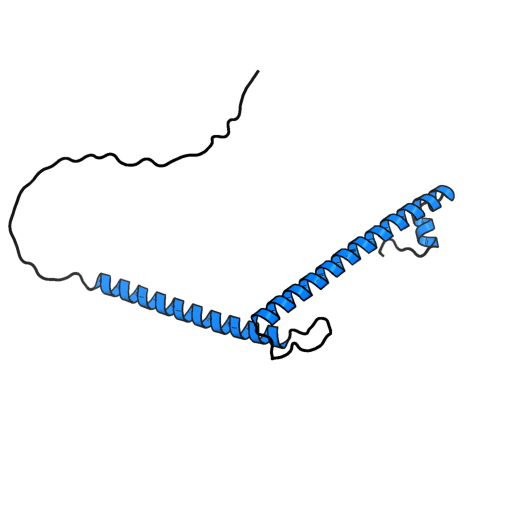8 O O . LEU A 1 146 ? -7.128 0.640 25.125 1.00 80.75 146 LEU A O 1
ATOM 1102 N N . SER A 1 147 ? -5.887 -0.297 23.525 1.00 72.69 147 SER A N 1
ATOM 1103 C CA . SER A 1 147 ? -4.803 0.669 23.671 1.00 72.69 147 SER A CA 1
ATOM 1104 C C . SER A 1 147 ? -5.042 1.859 22.736 1.00 72.69 147 SER A C 1
ATOM 1106 O O . SER A 1 147 ? -5.495 1.706 21.605 1.00 72.69 147 SER A O 1
ATOM 1108 N N . ALA A 1 148 ? -4.689 3.075 23.167 1.00 63.47 148 ALA A N 1
ATOM 1109 C CA . ALA A 1 148 ? -4.741 4.260 22.297 1.00 63.47 148 ALA A CA 1
ATOM 1110 C C . ALA A 1 148 ? -3.769 4.178 21.099 1.00 63.47 148 ALA A C 1
ATOM 1112 O O . ALA A 1 148 ? -3.740 5.082 20.261 1.00 63.47 148 ALA A O 1
ATOM 1113 N N . LYS A 1 149 ? -2.917 3.147 21.068 1.00 67.81 149 LYS A N 1
ATOM 1114 C CA . LYS A 1 149 ? -1.795 2.995 20.146 1.00 67.81 149 LYS A CA 1
ATOM 1115 C C . LYS A 1 149 ? -2.020 1.908 19.092 1.00 67.81 149 LYS A C 1
ATOM 1117 O O . LYS A 1 149 ? -1.182 1.804 18.199 1.00 67.81 149 LYS A O 1
ATOM 1122 N N . ASP A 1 150 ? -3.133 1.181 19.180 1.00 58.56 150 ASP A N 1
ATOM 1123 C CA . ASP A 1 150 ? -3.600 0.191 18.201 1.00 58.56 150 ASP A CA 1
ATOM 1124 C C . ASP A 1 150 ? -4.728 0.721 17.328 1.00 58.56 150 ASP A C 1
ATOM 1126 O O . ASP A 1 150 ? -4.933 0.144 16.243 1.00 58.56 150 ASP A O 1
#

InterPro domains:
  IPR010760 DNA repair protein, Swi5 [PF07061] (49-148)
  IPR010760 DNA repair protein, Swi5 [PTHR28529] (25-150)

Organism: NCBI:txid1314786

Sequence (150 aa):
MLDPKTIPQASQATTASATEPQARDDNVASDTPVSHDSNTSNLVSARTAALLKKKAMVEQKLAELEAELALQVANAKLPSGLEMPSSWTTEQKTSHVIDSANATVKDHIELLHRYNAIKDIGLGLLGLVAEQRGVRQAIVMEEFDLSAKD

pLDDT: mean 71.76, std 19.73, range [33.41, 95.81]

Foldseek 3Di:
DDDDDDDDDDDDDDDDDDDDDDDDDDDDDDDDDDDDDPPVVVVVVVVVVVVVVVVVVVVVVVVVVVVVLVVCLQPDAQPVRHRDDPPDDSVRSVVRSVVRVVVVVVVVVVVVVVVVVVVVVVLVVLVVVCVVVVHDSVVSCVVVVNDPVD

Radius of gyration: 38.05 Å; chains: 1; bounding box: 68×70×96 Å